Protein AF-A0A940VHI5-F1 (afdb_monomer_lite)

pLDDT: mean 92.54, std 4.68, range [78.44, 98.25]

Secondary structure (DSSP, 8-state):
--------EEESSSEEE-BTTTTBSS--TT------SSHHHHGGGGGTTTT---------

Sequence (60 aa):
GFYYHAWPEVWLGEWTAIDPTFGQFPADATHIRFVTGDLAKQAEILKLVGKLKVEVLEYK

Structure (mmCIF, N/CA/C/O backbone):
data_AF-A0A940VHI5-F1
#
_entry.id   AF-A0A940VHI5-F1
#
loop_
_atom_site.group_PDB
_atom_site.id
_atom_site.type_symbol
_atom_site.label_atom_id
_atom_site.label_alt_id
_atom_site.label_comp_id
_atom_site.label_asym_id
_atom_site.label_entity_id
_atom_site.label_seq_id
_atom_site.pdbx_PDB_ins_code
_atom_site.Cartn_x
_atom_site.Cartn_y
_atom_site.Cartn_z
_atom_site.occupancy
_atom_site.B_iso_or_equiv
_atom_site.auth_seq_id
_atom_site.auth_comp_id
_atom_site.auth_asym_id
_atom_site.auth_atom_id
_atom_site.pdbx_PDB_model_num
ATOM 1 N N . GLY A 1 1 ? -4.999 -5.119 12.119 1.00 81.06 1 GLY A N 1
ATOM 2 C CA . GLY A 1 1 ? -5.335 -3.706 12.401 1.00 81.06 1 GLY A CA 1
ATOM 3 C C . GLY A 1 1 ? -4.836 -2.852 11.256 1.00 81.06 1 GLY A C 1
ATOM 4 O O . GLY A 1 1 ? -3.943 -3.307 10.556 1.00 81.06 1 GLY A O 1
ATOM 5 N N . PHE A 1 2 ? -5.402 -1.664 11.042 1.00 90.00 2 PHE A N 1
ATOM 6 C CA . PHE A 1 2 ? -4.960 -0.769 9.967 1.00 90.00 2 PHE A CA 1
ATOM 7 C C . PHE A 1 2 ? -3.841 0.152 10.457 1.00 90.00 2 PHE A C 1
ATOM 9 O O . PHE A 1 2 ? -4.022 0.886 11.428 1.00 90.00 2 PHE A O 1
ATOM 16 N N . TYR A 1 3 ? -2.699 0.109 9.772 1.00 89.12 3 TYR A N 1
ATOM 17 C CA . TYR A 1 3 ? -1.514 0.919 10.056 1.00 89.12 3 TYR A CA 1
ATOM 18 C C . TYR A 1 3 ? -0.977 1.534 8.763 1.00 89.12 3 TYR A C 1
ATOM 20 O O . TYR A 1 3 ? -1.310 1.083 7.669 1.00 89.12 3 TYR A O 1
ATOM 28 N N . TYR A 1 4 ? -0.132 2.560 8.891 1.00 90.44 4 TYR A N 1
ATOM 29 C CA . TYR A 1 4 ? 0.622 3.066 7.748 1.00 90.44 4 TYR A CA 1
ATOM 30 C C . TYR A 1 4 ? 1.594 1.991 7.276 1.00 90.44 4 TYR A C 1
ATOM 32 O O . TYR A 1 4 ? 2.412 1.507 8.056 1.00 90.44 4 TYR A O 1
ATOM 40 N N . HIS A 1 5 ? 1.481 1.634 6.004 1.00 93.19 5 HIS A N 1
ATOM 41 C CA . HIS A 1 5 ? 2.256 0.578 5.376 1.00 93.19 5 HIS A CA 1
ATOM 42 C C . HIS A 1 5 ? 2.586 0.966 3.940 1.00 93.19 5 HIS A C 1
ATOM 44 O O . HIS A 1 5 ? 1.839 1.716 3.308 1.00 93.19 5 HIS A O 1
ATOM 50 N N . ALA A 1 6 ? 3.708 0.465 3.439 1.00 93.94 6 ALA A N 1
ATOM 51 C CA . ALA A 1 6 ? 4.137 0.653 2.064 1.00 93.94 6 ALA A CA 1
ATOM 52 C C . ALA A 1 6 ? 4.407 -0.715 1.445 1.00 93.94 6 ALA A C 1
ATOM 54 O O . ALA A 1 6 ? 5.135 -1.528 2.012 1.00 93.94 6 ALA A O 1
ATOM 55 N N . TRP A 1 7 ? 3.842 -0.943 0.265 1.00 95.69 7 TRP A N 1
ATOM 56 C CA . TRP A 1 7 ? 3.989 -2.179 -0.490 1.00 95.69 7 TRP A CA 1
ATOM 57 C C . TRP A 1 7 ? 4.284 -1.853 -1.963 1.00 95.69 7 TRP A C 1
ATOM 59 O O . TRP A 1 7 ? 3.932 -0.764 -2.433 1.00 95.69 7 TRP A O 1
ATOM 69 N N . PRO A 1 8 ? 4.973 -2.742 -2.697 1.00 96.25 8 PRO A N 1
ATOM 70 C CA . PRO A 1 8 ? 5.264 -2.523 -4.107 1.00 96.25 8 PRO A CA 1
ATOM 71 C C . PRO A 1 8 ? 4.099 -2.917 -5.029 1.00 96.25 8 PRO A C 1
ATOM 73 O O . PRO A 1 8 ? 3.266 -3.769 -4.719 1.00 96.25 8 PRO A O 1
ATOM 76 N N . GLU A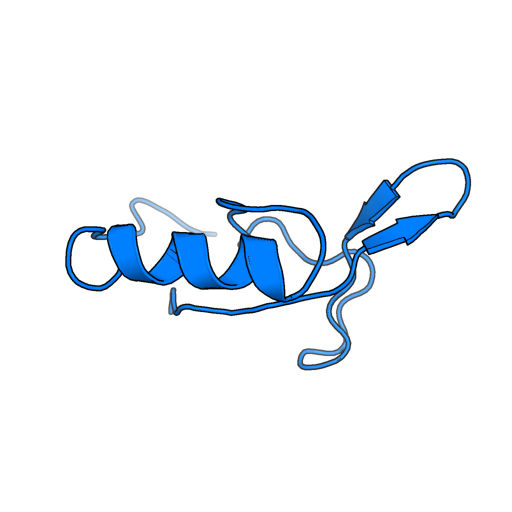 1 9 ? 4.105 -2.337 -6.227 1.00 96.75 9 GLU A N 1
ATOM 77 C CA . GLU A 1 9 ? 3.341 -2.830 -7.373 1.00 96.75 9 GLU A CA 1
ATOM 78 C C . GLU A 1 9 ? 4.321 -3.303 -8.450 1.00 96.75 9 GLU A C 1
ATOM 80 O O . GLU A 1 9 ? 5.361 -2.679 -8.676 1.00 96.75 9 GLU A O 1
ATOM 85 N N . VAL A 1 10 ? 3.998 -4.409 -9.117 1.00 97.38 10 VAL A N 1
ATOM 86 C CA . VAL A 1 10 ? 4.802 -4.986 -10.203 1.00 97.38 10 VAL A CA 1
ATOM 87 C C . VAL A 1 10 ? 3.978 -5.083 -11.482 1.00 97.38 10 VAL A C 1
ATOM 89 O O . VAL A 1 10 ? 2.765 -5.274 -11.433 1.00 97.38 10 VAL A O 1
ATOM 92 N N . TRP A 1 11 ? 4.626 -4.938 -12.638 1.00 97.62 11 TRP A N 1
ATOM 93 C CA . TRP A 1 11 ? 3.953 -5.014 -13.935 1.00 97.62 11 TRP A CA 1
ATOM 94 C C . TRP A 1 11 ? 3.901 -6.457 -14.448 1.00 97.62 11 TRP A C 1
ATOM 96 O O . TRP A 1 11 ? 4.938 -7.030 -14.780 1.00 97.62 11 TRP A O 1
ATOM 106 N N . LEU A 1 12 ? 2.697 -7.027 -14.549 1.00 97.75 12 LEU A N 1
ATOM 107 C CA . LEU A 1 12 ? 2.446 -8.401 -15.024 1.00 97.75 12 LEU A CA 1
ATOM 108 C C . LEU A 1 12 ? 1.472 -8.440 -16.216 1.00 97.75 12 LEU A C 1
ATOM 110 O O . LEU A 1 12 ? 0.715 -9.389 -16.389 1.00 97.75 12 LEU A O 1
ATOM 114 N N . GLY A 1 13 ? 1.472 -7.376 -17.024 1.00 98.06 13 GLY A N 1
ATOM 115 C CA . GLY A 1 13 ? 0.407 -7.066 -17.989 1.00 98.06 13 GLY A CA 1
ATOM 116 C C . GLY A 1 13 ? -0.570 -6.013 -17.457 1.00 98.06 13 GLY A C 1
ATOM 117 O O . GLY A 1 13 ? -1.192 -5.301 -18.238 1.00 98.06 13 GLY A O 1
ATOM 118 N N . GLU A 1 14 ? -0.603 -5.853 -16.135 1.00 97.56 14 GLU A N 1
ATOM 119 C CA . GLU A 1 14 ? -1.208 -4.747 -15.398 1.00 97.56 14 GLU A CA 1
ATOM 120 C C . GLU A 1 14 ? -0.402 -4.466 -14.118 1.00 97.56 14 GLU A C 1
ATOM 122 O O . GLU A 1 14 ? 0.414 -5.296 -13.694 1.00 97.56 14 GLU A O 1
ATOM 127 N N . TRP A 1 15 ? -0.608 -3.299 -13.501 1.00 97.19 15 TRP A N 1
ATOM 128 C CA . TRP A 1 15 ? -0.025 -2.991 -12.193 1.00 97.19 15 TRP A CA 1
ATOM 129 C C . TRP A 1 15 ? -0.681 -3.864 -11.124 1.00 97.19 15 TRP A C 1
ATOM 131 O O . TRP A 1 15 ? -1.841 -3.669 -10.772 1.00 97.19 15 TRP A O 1
ATOM 141 N N . THR A 1 16 ? 0.075 -4.836 -10.620 1.00 97.56 16 THR A N 1
ATOM 142 C CA . THR A 1 16 ? -0.372 -5.788 -9.604 1.00 97.56 16 THR A CA 1
ATOM 143 C C . THR A 1 16 ? 0.246 -5.422 -8.263 1.00 97.56 16 THR A C 1
ATOM 145 O O . THR A 1 16 ? 1.470 -5.443 -8.117 1.00 97.56 16 THR A O 1
ATOM 148 N N . ALA A 1 17 ? -0.590 -5.101 -7.277 1.00 97.81 17 ALA A N 1
ATOM 149 C CA . ALA A 1 17 ? -0.153 -4.888 -5.902 1.00 97.81 17 ALA A CA 1
ATOM 150 C C . ALA A 1 17 ? 0.272 -6.213 -5.260 1.00 97.81 17 ALA A C 1
ATOM 152 O O . ALA A 1 17 ? -0.450 -7.208 -5.335 1.00 97.81 17 ALA A O 1
ATOM 153 N N . ILE A 1 18 ? 1.437 -6.222 -4.616 1.00 98.25 18 ILE A N 1
ATOM 154 C CA . ILE A 1 18 ? 1.983 -7.388 -3.913 1.00 98.25 18 ILE A CA 1
ATOM 155 C C . ILE A 1 18 ? 2.495 -6.941 -2.547 1.00 98.25 18 ILE A C 1
ATOM 157 O O . ILE A 1 18 ? 2.936 -5.803 -2.412 1.00 98.25 18 ILE A O 1
ATOM 161 N N . ASP A 1 19 ? 2.497 -7.830 -1.556 1.00 97.94 19 ASP A N 1
ATOM 162 C CA . ASP A 1 19 ? 3.092 -7.527 -0.255 1.00 97.94 19 ASP A CA 1
ATOM 163 C C . ASP A 1 19 ? 4.032 -8.639 0.231 1.00 97.94 19 ASP A C 1
ATOM 165 O O . ASP A 1 19 ? 3.604 -9.601 0.874 1.00 97.94 19 ASP A O 1
ATOM 169 N N . PRO A 1 20 ? 5.345 -8.500 -0.018 1.00 97.19 20 PRO A N 1
ATOM 170 C CA . PRO A 1 20 ? 6.342 -9.448 0.461 1.00 97.19 20 PRO A CA 1
ATOM 171 C C . PRO A 1 20 ? 6.496 -9.467 1.987 1.00 97.19 20 PRO A C 1
ATOM 173 O O . PRO A 1 20 ? 6.934 -10.480 2.526 1.00 97.19 20 PRO A O 1
ATOM 176 N N . THR A 1 21 ? 6.136 -8.385 2.689 1.00 96.31 21 THR A N 1
ATOM 177 C CA . THR A 1 21 ? 6.223 -8.308 4.160 1.00 96.31 21 THR A CA 1
ATOM 178 C C . THR A 1 21 ? 5.291 -9.327 4.805 1.00 96.31 21 THR A C 1
ATOM 180 O O . THR A 1 21 ? 5.654 -9.955 5.799 1.00 96.31 21 THR A O 1
ATOM 183 N N . PHE A 1 22 ? 4.114 -9.528 4.206 1.00 95.94 22 PHE A N 1
ATOM 184 C CA . PHE A 1 22 ? 3.106 -10.487 4.664 1.00 95.94 22 PHE A CA 1
ATOM 185 C C . PHE A 1 22 ? 2.957 -11.714 3.751 1.00 95.94 22 PHE A C 1
ATOM 187 O O . PHE A 1 22 ? 2.083 -12.545 3.986 1.00 95.94 22 PHE A O 1
ATOM 194 N N . GLY A 1 23 ? 3.802 -11.858 2.725 1.00 97.62 23 GLY A N 1
ATOM 195 C CA . GLY A 1 23 ? 3.759 -12.987 1.791 1.00 97.62 23 GLY A CA 1
ATOM 196 C C . GLY A 1 23 ? 2.505 -13.027 0.908 1.00 97.62 23 GLY A C 1
ATOM 197 O O . GLY A 1 23 ? 2.056 -14.112 0.544 1.00 97.62 23 GLY A O 1
ATOM 198 N N . GLN A 1 24 ? 1.924 -11.872 0.577 1.00 97.94 24 GLN A N 1
ATOM 199 C CA . GLN A 1 24 ? 0.695 -11.773 -0.209 1.00 97.94 24 GLN A CA 1
ATOM 200 C C . GLN A 1 24 ? 0.976 -11.512 -1.693 1.00 97.94 24 GLN A C 1
ATOM 202 O O . GLN A 1 24 ? 1.704 -10.585 -2.060 1.00 97.94 24 GLN A O 1
ATOM 207 N N . PHE A 1 25 ? 0.357 -12.321 -2.552 1.00 97.06 25 PHE A N 1
ATOM 208 C CA . PHE A 1 25 ? 0.396 -12.173 -4.003 1.00 97.06 25 PHE A CA 1
ATOM 209 C C . PHE A 1 25 ? -0.941 -12.643 -4.617 1.00 97.06 25 PHE A C 1
ATOM 211 O O . PHE A 1 25 ? -1.173 -13.853 -4.693 1.00 97.06 25 PHE A O 1
ATOM 218 N N . PRO A 1 26 ? -1.823 -11.723 -5.055 1.00 97.25 26 PRO A N 1
ATOM 219 C CA . PRO A 1 26 ? -1.734 -10.270 -4.873 1.00 97.25 26 PRO A CA 1
ATOM 220 C C . PRO A 1 26 ? -1.903 -9.857 -3.400 1.00 97.25 26 PRO A C 1
ATOM 222 O O . PRO A 1 26 ? -2.350 -10.651 -2.571 1.00 97.25 26 PRO A O 1
ATOM 225 N N . ALA A 1 27 ? -1.547 -8.612 -3.079 1.00 97.94 27 ALA A N 1
ATOM 226 C CA . ALA A 1 27 ? -1.915 -7.989 -1.809 1.00 97.94 27 ALA A CA 1
ATOM 227 C C . ALA A 1 27 ? -3.445 -8.006 -1.641 1.00 97.94 27 ALA A C 1
ATOM 229 O O . ALA A 1 27 ? -4.185 -7.835 -2.615 1.00 97.94 27 ALA A O 1
ATOM 230 N N . ASP A 1 28 ? -3.926 -8.242 -0.422 1.00 95.50 28 ASP A N 1
ATOM 231 C CA . ASP A 1 28 ? -5.363 -8.345 -0.169 1.00 95.50 28 ASP A CA 1
ATOM 232 C C . ASP A 1 28 ? -6.079 -6.976 -0.184 1.00 95.50 28 ASP A C 1
ATOM 234 O O . ASP A 1 28 ? -5.470 -5.906 -0.259 1.00 95.50 28 ASP A O 1
ATOM 238 N N . ALA A 1 29 ? -7.409 -7.000 -0.063 1.00 94.31 29 ALA A N 1
ATOM 239 C CA . ALA A 1 29 ? -8.239 -5.795 -0.086 1.00 94.31 29 ALA A CA 1
ATOM 240 C C . ALA A 1 29 ? -8.034 -4.848 1.118 1.00 94.31 29 ALA A C 1
ATOM 242 O O . ALA A 1 29 ? -8.584 -3.746 1.123 1.00 94.31 29 ALA A O 1
ATOM 243 N N . THR A 1 30 ? -7.259 -5.237 2.138 1.00 93.81 30 THR A N 1
ATOM 244 C CA . THR A 1 30 ? -6.956 -4.374 3.292 1.00 93.81 30 THR A CA 1
ATOM 245 C C . THR A 1 30 ? -5.876 -3.327 2.981 1.00 93.81 30 THR A C 1
ATOM 247 O O . THR A 1 30 ? -5.678 -2.386 3.753 1.00 93.81 30 THR A O 1
ATOM 250 N N . HIS A 1 31 ? -5.240 -3.413 1.808 1.00 95.69 31 HIS A N 1
ATOM 251 C CA . HIS A 1 31 ? -4.250 -2.463 1.301 1.00 95.69 31 HIS A CA 1
ATOM 252 C C . HIS A 1 31 ? -4.912 -1.211 0.704 1.00 95.69 31 HIS A C 1
ATOM 254 O O . HIS A 1 31 ? -5.029 -1.037 -0.512 1.00 95.69 31 HIS A O 1
ATOM 260 N N . ILE A 1 32 ? -5.362 -0.305 1.576 1.00 94.19 32 ILE A N 1
ATOM 261 C CA . ILE A 1 32 ? -6.008 0.951 1.172 1.00 94.19 32 ILE A CA 1
ATOM 262 C C . ILE A 1 32 ? -4.947 1.968 0.743 1.00 94.19 32 ILE A C 1
ATOM 264 O O . ILE A 1 32 ? -4.239 2.563 1.557 1.00 94.19 32 ILE A O 1
ATOM 268 N N . ARG A 1 33 ? -4.840 2.180 -0.566 1.00 93.44 33 ARG A N 1
ATOM 269 C CA . ARG A 1 33 ? -3.863 3.085 -1.176 1.00 93.44 33 ARG A CA 1
ATOM 270 C C . ARG A 1 33 ? -4.278 4.554 -1.061 1.00 93.44 33 ARG A C 1
ATOM 272 O O . ARG A 1 33 ? -5.332 4.941 -1.555 1.00 93.44 33 ARG A O 1
ATOM 279 N N . PHE A 1 34 ? -3.379 5.384 -0.532 1.00 92.56 34 PHE A N 1
ATOM 280 C CA . PHE A 1 34 ? -3.509 6.850 -0.549 1.00 92.56 34 PHE A CA 1
ATOM 281 C C . PHE A 1 34 ? -2.552 7.542 -1.527 1.00 92.56 34 PHE A C 1
ATOM 283 O O . PHE A 1 34 ? -2.871 8.608 -2.045 1.00 92.56 34 PHE A O 1
ATOM 290 N N . VAL A 1 35 ? -1.375 6.958 -1.774 1.00 93.38 35 VAL A N 1
ATOM 291 C CA . VAL A 1 35 ? -0.308 7.556 -2.589 1.00 93.38 35 VAL A CA 1
ATOM 292 C C . VAL A 1 35 ? 0.349 6.480 -3.453 1.00 93.38 35 VAL A C 1
ATOM 294 O O . VAL A 1 35 ? 0.525 5.352 -3.003 1.00 93.38 35 VAL A O 1
ATOM 297 N N . THR A 1 36 ? 0.745 6.845 -4.673 1.00 93.88 36 THR A N 1
ATOM 298 C CA . THR A 1 36 ? 1.595 6.044 -5.573 1.00 93.88 36 THR A CA 1
ATOM 299 C C . THR A 1 36 ? 2.731 6.879 -6.131 1.00 93.88 36 THR A C 1
ATOM 301 O O . THR A 1 36 ? 2.550 8.062 -6.443 1.00 93.88 36 THR A O 1
ATOM 304 N N . GLY A 1 37 ? 3.871 6.235 -6.354 1.00 91.06 37 GLY A N 1
ATOM 305 C CA . GLY A 1 37 ? 5.029 6.818 -7.014 1.00 91.06 37 GLY A CA 1
ATOM 306 C C . GLY A 1 37 ? 6.317 6.543 -6.257 1.00 91.06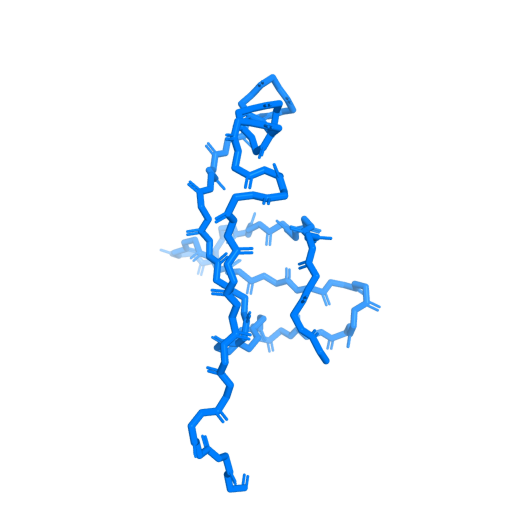 37 GLY A C 1
ATOM 307 O O . GLY A 1 37 ? 6.410 5.590 -5.488 1.00 91.06 37 GLY A O 1
ATOM 308 N 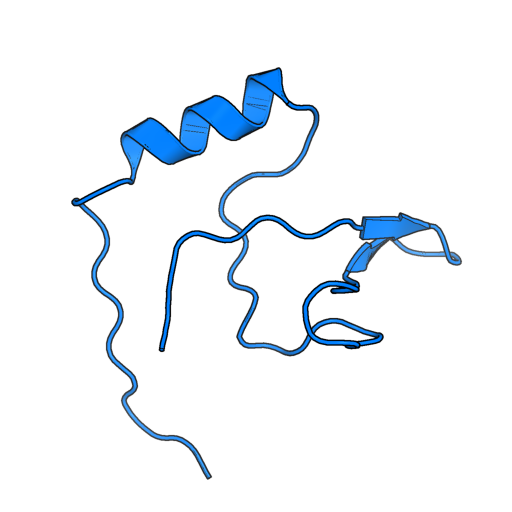N . ASP A 1 38 ? 7.311 7.384 -6.511 1.00 88.19 38 ASP A N 1
ATOM 309 C CA . ASP A 1 38 ? 8.626 7.289 -5.891 1.00 88.19 38 ASP A CA 1
ATOM 310 C C . ASP A 1 38 ? 8.621 7.671 -4.399 1.00 88.19 38 ASP A C 1
ATOM 312 O O . ASP A 1 38 ? 7.618 8.098 -3.819 1.00 88.19 38 ASP A O 1
ATOM 316 N N . LEU A 1 39 ? 9.790 7.531 -3.772 1.00 83.69 39 LEU A N 1
ATOM 317 C CA . LEU A 1 39 ? 9.999 7.853 -2.363 1.00 83.69 39 LEU A CA 1
A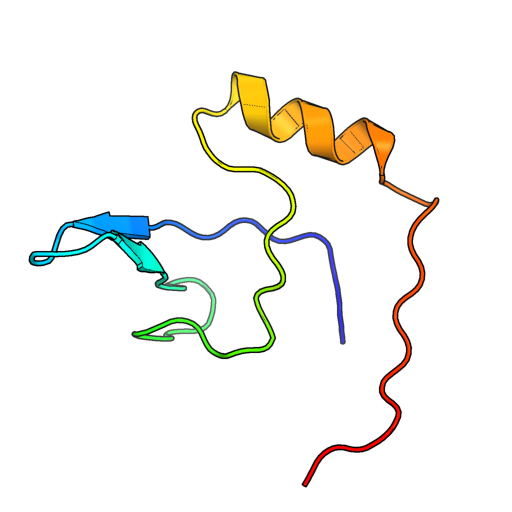TOM 318 C C . LEU A 1 39 ? 9.662 9.316 -2.027 1.00 83.69 39 LEU A C 1
ATOM 320 O O . LEU A 1 39 ? 9.194 9.598 -0.926 1.00 83.69 39 LEU A O 1
ATOM 324 N N . ALA A 1 40 ? 9.854 10.249 -2.966 1.00 86.62 40 ALA A N 1
ATOM 325 C CA . ALA A 1 40 ? 9.524 11.652 -2.740 1.00 86.62 40 ALA A CA 1
ATOM 326 C C . ALA A 1 40 ? 8.010 11.841 -2.593 1.00 86.62 40 ALA A C 1
ATOM 328 O O . ALA A 1 40 ? 7.561 12.557 -1.697 1.00 86.62 40 ALA A O 1
ATOM 329 N N . LYS A 1 41 ? 7.212 11.140 -3.408 1.00 87.94 41 LYS A N 1
ATOM 330 C CA . LYS A 1 41 ? 5.755 11.136 -3.253 1.00 87.94 41 LYS A CA 1
ATOM 331 C C . LYS A 1 41 ? 5.307 10.470 -1.960 1.00 87.94 41 LYS A C 1
ATOM 333 O O . LYS A 1 41 ? 4.330 10.932 -1.384 1.00 87.94 41 LYS A O 1
ATOM 338 N N . GLN A 1 42 ? 6.017 9.459 -1.452 1.00 83.56 42 GLN A N 1
ATOM 339 C CA . GLN A 1 42 ? 5.637 8.805 -0.191 1.00 83.56 42 GLN A CA 1
ATOM 340 C C . GLN A 1 42 ? 5.557 9.782 0.992 1.00 83.56 42 GLN A C 1
ATOM 342 O O . GLN A 1 42 ? 4.697 9.604 1.849 1.00 83.56 42 GLN A O 1
ATOM 347 N N . ALA A 1 43 ? 6.356 10.857 1.016 1.00 88.19 43 ALA A N 1
ATOM 348 C CA . ALA A 1 43 ? 6.290 11.881 2.063 1.00 88.19 43 ALA A CA 1
ATOM 349 C C . ALA A 1 43 ? 4.918 12.586 2.160 1.00 88.19 43 ALA A C 1
ATOM 351 O O . ALA A 1 43 ? 4.565 13.093 3.225 1.00 88.19 43 ALA A O 1
ATOM 352 N N . GLU A 1 44 ? 4.104 12.574 1.096 1.00 89.69 44 GLU A N 1
ATOM 353 C CA . GLU A 1 44 ? 2.726 13.087 1.111 1.00 89.69 44 GLU A CA 1
ATOM 354 C C . GLU A 1 44 ? 1.853 12.383 2.163 1.00 89.69 44 GLU A C 1
ATOM 356 O O . GLU A 1 44 ? 0.938 13.005 2.709 1.00 89.69 44 GLU A O 1
ATOM 361 N N . ILE A 1 45 ? 2.169 11.131 2.529 1.00 88.69 45 ILE A N 1
ATOM 362 C CA . ILE A 1 45 ? 1.446 10.388 3.570 1.00 88.69 45 ILE A CA 1
ATOM 363 C C . ILE A 1 45 ? 1.479 11.113 4.920 1.00 88.69 45 ILE A C 1
ATOM 365 O O . ILE A 1 45 ? 0.505 11.060 5.670 1.00 88.69 45 ILE A O 1
ATOM 369 N N . LEU A 1 46 ? 2.550 11.868 5.208 1.00 88.50 46 LEU A N 1
ATOM 370 C CA . LEU A 1 46 ? 2.711 12.623 6.454 1.00 88.50 46 LEU A CA 1
ATOM 371 C C . LEU A 1 46 ? 1.595 13.653 6.655 1.00 88.50 46 LEU A C 1
ATOM 373 O O . LEU A 1 46 ? 1.250 13.974 7.790 1.00 88.50 46 LEU A O 1
ATOM 377 N N . LYS A 1 47 ? 0.977 14.140 5.571 1.00 89.81 47 LYS A N 1
ATOM 378 C CA . LYS A 1 47 ? -0.159 15.070 5.648 1.00 89.81 47 LYS A CA 1
ATOM 379 C C . LYS A 1 47 ? -1.418 14.414 6.222 1.00 89.81 47 LYS A C 1
ATOM 381 O O . LYS A 1 47 ? -2.283 15.143 6.718 1.00 89.81 47 LYS A O 1
ATOM 386 N N . LEU A 1 48 ? -1.516 13.084 6.150 1.00 89.44 48 LEU A N 1
ATOM 387 C CA . LEU A 1 48 ? -2.652 12.265 6.584 1.00 89.44 48 LEU A CA 1
ATOM 388 C C . LEU A 1 48 ? -2.432 11.622 7.965 1.00 89.44 48 LEU A C 1
ATOM 390 O O . LEU A 1 48 ? -3.408 11.321 8.660 1.00 89.44 48 LEU A O 1
ATOM 394 N N . VAL A 1 49 ? -1.171 11.464 8.388 1.00 87.50 49 VAL A N 1
ATOM 395 C CA . VAL A 1 49 ? -0.800 10.888 9.692 1.00 87.50 49 VAL A CA 1
ATOM 396 C C . VAL A 1 49 ? -1.535 11.585 10.841 1.00 87.50 49 VAL A C 1
ATOM 398 O O . VAL A 1 49 ? -1.581 12.810 10.929 1.00 87.50 49 VAL A O 1
ATOM 401 N N . GLY A 1 50 ? -2.153 10.785 11.716 1.00 87.50 50 GLY A N 1
ATOM 402 C CA . GLY A 1 50 ? -2.920 11.256 12.876 1.00 87.50 50 GLY A CA 1
ATOM 403 C C . GLY A 1 50 ? -4.278 11.896 12.558 1.00 87.50 50 GLY A C 1
ATOM 404 O O . GLY A 1 50 ? -5.032 12.183 13.484 1.00 87.50 50 GLY A O 1
ATOM 405 N N . LYS A 1 51 ? -4.617 12.104 11.278 1.00 91.50 51 LYS A N 1
ATOM 406 C CA . LYS A 1 51 ? -5.901 12.691 10.851 1.00 91.50 51 LYS A CA 1
ATOM 407 C C . LYS A 1 51 ? -6.916 11.649 10.400 1.00 91.50 51 LYS A C 1
ATOM 409 O O . LYS A 1 51 ? -8.116 11.897 10.478 1.00 91.50 51 LYS A O 1
ATOM 414 N N . LEU A 1 52 ? -6.443 10.501 9.922 1.00 90.19 52 LEU A N 1
ATOM 415 C CA . LEU A 1 52 ? -7.295 9.400 9.486 1.00 90.19 52 LEU A CA 1
ATOM 416 C C . LEU A 1 52 ? -7.684 8.496 10.660 1.00 90.19 52 LEU A C 1
ATOM 418 O O . LEU A 1 52 ? -6.864 8.194 11.527 1.00 90.19 52 LEU A O 1
ATOM 422 N N . LYS A 1 53 ? -8.936 8.034 10.646 1.00 89.00 53 LYS A N 1
ATOM 423 C CA . LYS A 1 53 ? -9.465 6.990 11.529 1.00 89.00 53 LYS A CA 1
ATOM 424 C C . LYS A 1 53 ? -10.069 5.897 10.662 1.00 89.00 53 LYS A C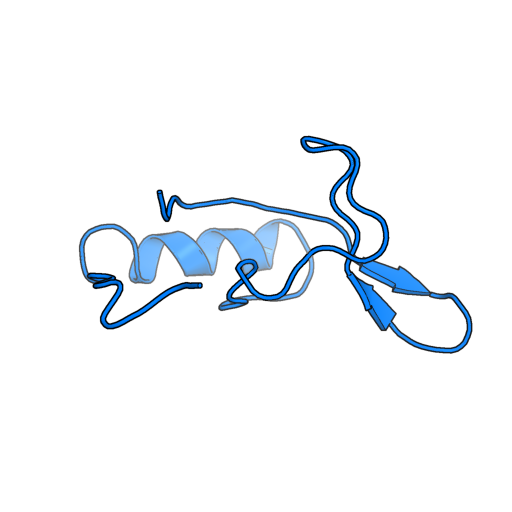 1
ATOM 426 O O . LYS A 1 53 ? -10.725 6.205 9.670 1.00 89.00 53 LYS A O 1
ATOM 431 N N . VAL A 1 54 ? -9.843 4.646 11.042 1.00 90.25 54 VAL A N 1
ATOM 432 C CA . VAL A 1 54 ? -10.412 3.484 10.360 1.00 90.25 54 VAL A CA 1
ATOM 433 C C . VAL A 1 54 ? -11.214 2.687 11.372 1.00 90.25 54 VAL A C 1
ATOM 435 O O . VAL A 1 54 ? -10.730 2.403 12.467 1.00 90.25 54 VAL A O 1
ATOM 438 N N . GLU A 1 55 ? -12.432 2.339 10.984 1.00 92.19 55 GLU A N 1
ATOM 439 C CA . GLU A 1 55 ? -13.343 1.496 11.744 1.00 92.19 55 GLU A CA 1
ATOM 440 C C . GLU A 1 55 ? -13.737 0.308 10.868 1.00 92.19 55 GLU A C 1
ATOM 442 O O . GLU A 1 55 ? -14.075 0.477 9.695 1.00 92.19 55 GLU A O 1
ATOM 447 N N . VAL A 1 56 ? -13.662 -0.899 11.427 1.00 91.88 56 VAL A N 1
ATOM 448 C CA . VAL A 1 56 ? -14.137 -2.112 10.755 1.00 91.88 56 VAL A CA 1
ATOM 449 C C . VAL A 1 56 ? -15.589 -2.318 11.158 1.00 91.88 56 VAL A C 1
ATOM 451 O O . VAL A 1 56 ? -15.857 -2.621 12.317 1.00 91.88 56 VAL A O 1
ATOM 454 N N . LEU A 1 57 ? -16.507 -2.140 10.207 1.00 93.62 57 LEU A N 1
ATOM 455 C CA . LEU A 1 57 ? -17.945 -2.282 10.453 1.00 93.62 57 LEU A CA 1
ATOM 456 C C . LEU A 1 57 ? -18.381 -3.756 10.490 1.00 93.62 57 LEU A C 1
ATOM 458 O O . LEU A 1 57 ? -19.155 -4.149 11.356 1.00 93.62 57 LEU A O 1
ATOM 462 N N . GLU A 1 58 ? -17.868 -4.572 9.565 1.00 92.19 58 GLU A N 1
ATOM 463 C CA . GLU A 1 58 ? -18.128 -6.013 9.475 1.00 92.19 58 GLU A CA 1
ATOM 464 C C . GLU A 1 58 ? -16.958 -6.701 8.749 1.00 92.19 58 GLU A C 1
ATOM 466 O O . GLU A 1 58 ? -16.369 -6.130 7.828 1.00 92.19 58 GLU A O 1
ATOM 471 N N . TYR A 1 59 ? -16.618 -7.923 9.160 1.00 85.19 59 TYR A N 1
ATOM 472 C CA . TYR A 1 59 ? -15.690 -8.816 8.464 1.00 85.19 59 TYR A CA 1
ATOM 473 C C . TYR A 1 59 ? -16.109 -10.269 8.743 1.00 85.19 59 TYR A C 1
ATOM 475 O O . TYR A 1 59 ? -16.545 -10.563 9.858 1.00 85.19 59 TYR A O 1
ATOM 483 N N . LYS A 1 60 ? -16.027 -11.147 7.739 1.00 78.44 60 LYS A N 1
ATOM 484 C CA . LYS A 1 60 ? -16.438 -12.559 7.828 1.00 78.44 60 LYS A CA 1
ATOM 485 C C . LYS A 1 60 ? -15.237 -13.485 7.898 1.00 78.44 60 LYS A C 1
ATOM 487 O O . LYS A 1 60 ? -14.271 -13.230 7.148 1.00 78.44 60 LYS A O 1
#

Foldseek 3Di:
DDDDDDFAFDPPVHTADVHPVVRGGRDDPSPDDDFDDDPVRVCVCVVCPPVDDDDDPDDD

Radius of gyration: 12.97 Å; chains: 1; b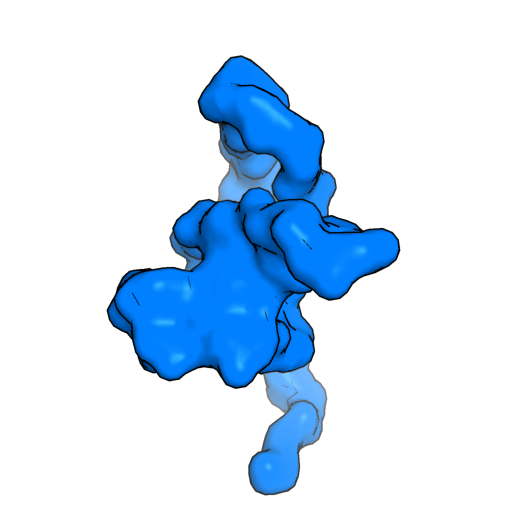ounding box: 28×28×31 Å